Protein AF-A0A0M9UDE6-F1 (afdb_monomer)

Foldseek 3Di:
DDDDDDPPDDPVVCVVVVVVVVVVVVVVVVVVVVVVPPDPFPDQDLLLVLLLLLLVLLVVLLVQLQVVVVVDDLVVSVVSLVSSVVSLVVNLVVADVVLSVVLNVLSVVLNVCVVVVHHSVVNNVSSVVSSVSSNVRSVVPRD

Organism: NCBI:txid872965

Solvent-accessible surface area (backbone atoms only — not comparable to full-atom values): 7985 Å² total; per-residue (Å²): 138,86,84,83,80,81,79,78,76,63,79,67,71,57,52,60,56,53,52,50,52,52,53,51,51,51,49,51,52,50,52,51,52,56,59,69,66,62,74,77,78,78,76,77,50,74,42,31,53,22,20,46,49,17,22,52,24,37,55,53,24,64,58,41,47,53,44,28,77,77,76,43,75,53,66,57,23,53,57,29,45,51,51,15,50,55,25,36,62,72,17,40,85,79,45,58,69,70,61,36,53,52,53,52,49,54,51,50,51,50,50,53,38,58,76,67,64,53,56,52,87,72,47,45,63,56,46,52,54,50,25,52,53,30,43,50,58,30,55,73,70,63,130

pLDDT: mean 84.62, std 14.71, range [40.81, 97.94]

Radius of gyration: 32.17 Å; Cα contacts (8 Å, |Δi|>4): 102; chains: 1; bounding box: 107×40×56 Å

Mean predicted aligned error: 12.81 Å

Structure (mmCIF, N/CA/C/O backbone):
data_AF-A0A0M9UDE6-F1
#
_entry.id   AF-A0A0M9UDE6-F1
#
loop_
_atom_site.group_PDB
_atom_site.id
_atom_site.type_symbol
_atom_site.label_atom_id
_atom_site.label_alt_id
_atom_site.label_comp_id
_atom_site.label_asym_id
_atom_site.label_entity_id
_atom_site.label_seq_id
_atom_site.pdbx_PDB_ins_code
_atom_site.Cartn_x
_atom_site.Cartn_y
_atom_site.Cartn_z
_atom_site.occupancy
_atom_site.B_iso_or_equiv
_atom_site.auth_seq_id
_atom_site.auth_comp_id
_atom_site.auth_asym_id
_atom_site.auth_atom_id
_atom_site.pdbx_PDB_model_num
ATOM 1 N N . MET A 1 1 ? 91.912 25.764 -31.437 1.00 40.81 1 MET A N 1
ATOM 2 C CA . MET A 1 1 ? 90.637 26.462 -31.703 1.00 40.81 1 MET A CA 1
ATOM 3 C C . MET A 1 1 ? 89.587 25.393 -31.967 1.00 40.81 1 MET A C 1
ATOM 5 O O . MET A 1 1 ? 89.594 24.784 -33.027 1.00 40.81 1 MET A O 1
ATOM 9 N N . THR A 1 2 ? 88.804 25.036 -30.953 1.00 48.00 2 THR A N 1
ATOM 10 C CA . THR A 1 2 ? 87.874 23.897 -30.993 1.00 48.00 2 THR A CA 1
ATOM 11 C C . THR A 1 2 ? 86.507 24.388 -31.461 1.00 48.00 2 THR A C 1
ATOM 13 O O . THR A 1 2 ? 85.892 25.228 -30.811 1.00 48.00 2 THR A O 1
ATOM 16 N N . ILE A 1 3 ? 86.048 23.906 -32.617 1.00 57.41 3 ILE A N 1
ATOM 17 C CA . ILE A 1 3 ? 84.761 24.291 -33.207 1.00 57.41 3 ILE A CA 1
ATOM 18 C C . ILE A 1 3 ? 83.656 23.469 -32.534 1.00 57.41 3 ILE A C 1
ATOM 20 O O . ILE A 1 3 ? 83.546 22.263 -32.754 1.00 57.41 3 ILE A O 1
ATOM 24 N N . TYR A 1 4 ? 82.836 24.128 -31.717 1.00 50.41 4 TYR A N 1
ATOM 25 C CA . TYR A 1 4 ? 81.626 23.554 -31.130 1.00 50.41 4 TYR A CA 1
ATOM 26 C C . TYR A 1 4 ? 80.570 23.355 -32.231 1.00 50.41 4 TYR A C 1
ATOM 28 O O . TYR A 1 4 ? 80.073 24.326 -32.803 1.00 50.41 4 TYR A O 1
ATOM 36 N N . ARG A 1 5 ? 80.208 22.105 -32.547 1.00 59.62 5 ARG A N 1
ATOM 37 C CA . ARG A 1 5 ? 79.033 21.806 -33.382 1.00 59.62 5 ARG A CA 1
ATOM 38 C C . ARG A 1 5 ? 77.822 21.627 -32.473 1.00 59.62 5 ARG A C 1
ATOM 40 O O . ARG A 1 5 ? 77.663 20.587 -31.845 1.00 59.62 5 ARG A O 1
ATOM 47 N N . VAL A 1 6 ? 76.968 22.644 -32.413 1.00 59.94 6 VAL A N 1
ATOM 48 C CA . VAL A 1 6 ? 75.660 22.550 -31.755 1.00 59.94 6 VAL A CA 1
ATOM 49 C C . VAL A 1 6 ? 74.773 21.648 -32.616 1.00 59.94 6 VAL A C 1
ATOM 51 O O . VAL A 1 6 ? 74.357 22.038 -33.708 1.00 59.94 6 VAL A O 1
ATOM 54 N N . GLN A 1 7 ? 74.513 20.422 -32.157 1.00 61.66 7 GLN A N 1
ATOM 55 C CA . GLN A 1 7 ? 73.492 19.560 -32.751 1.00 61.66 7 GLN A CA 1
ATOM 56 C C . GLN A 1 7 ? 72.129 20.241 -32.579 1.00 61.66 7 GLN A C 1
ATOM 58 O O . GLN A 1 7 ? 71.606 20.347 -31.471 1.00 61.66 7 GLN A O 1
ATOM 63 N N . LYS A 1 8 ? 71.551 20.732 -33.680 1.00 57.25 8 LYS A N 1
ATOM 64 C CA . LYS A 1 8 ? 70.172 21.226 -33.697 1.00 57.25 8 LYS A CA 1
ATOM 65 C C . LYS A 1 8 ? 69.240 20.022 -33.573 1.00 57.25 8 LYS A C 1
ATOM 67 O O . LYS A 1 8 ? 68.972 19.348 -34.562 1.00 57.25 8 LYS A O 1
ATOM 72 N N . L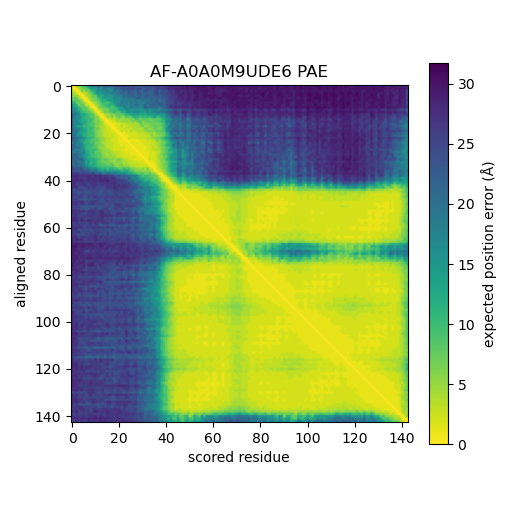YS A 1 9 ? 68.786 19.735 -32.352 1.00 56.12 9 LYS A N 1
ATOM 73 C CA . LYS A 1 9 ? 67.758 18.724 -32.087 1.00 56.12 9 LYS A CA 1
ATOM 74 C C . LYS A 1 9 ? 66.483 19.142 -32.824 1.00 56.12 9 LYS A C 1
ATOM 76 O O . LYS A 1 9 ? 65.988 20.250 -32.619 1.00 56.12 9 LYS A O 1
ATOM 81 N N . ALA A 1 10 ? 66.029 18.305 -33.754 1.00 59.47 10 ALA A N 1
ATOM 82 C CA . ALA A 1 10 ? 64.930 18.624 -34.650 1.00 59.47 10 ALA A CA 1
ATOM 83 C C . ALA A 1 10 ? 63.643 18.843 -33.844 1.00 59.47 10 ALA A C 1
ATOM 85 O O . ALA A 1 10 ? 63.148 17.944 -33.172 1.00 59.47 10 ALA A O 1
ATOM 86 N N . TRP A 1 11 ? 63.083 20.048 -33.943 1.00 53.91 11 TRP A N 1
ATOM 87 C CA . TRP A 1 11 ? 61.850 20.476 -33.267 1.00 53.91 11 TRP A CA 1
ATOM 88 C C . TRP A 1 11 ? 60.636 19.569 -33.582 1.00 53.91 11 TRP A C 1
ATOM 90 O O . TRP A 1 11 ? 59.636 19.569 -32.871 1.00 53.91 11 TRP A O 1
ATOM 100 N N . HIS A 1 12 ? 60.755 18.749 -34.629 1.00 55.88 12 HIS A N 1
ATOM 101 C CA . HIS A 1 12 ? 59.747 17.822 -35.135 1.00 55.88 12 HIS A CA 1
ATOM 102 C C . HIS A 1 12 ? 59.597 16.531 -34.310 1.00 55.88 12 HIS A C 1
ATOM 104 O O . HIS A 1 12 ? 58.554 15.888 -34.406 1.00 55.88 12 HIS A O 1
ATOM 110 N N . GLU A 1 13 ? 60.578 16.156 -33.476 1.00 58.22 13 GLU A N 1
ATOM 111 C CA . GLU A 1 13 ? 60.480 14.940 -32.643 1.00 58.22 13 GLU A CA 1
ATOM 112 C C . GLU A 1 13 ? 59.391 15.050 -31.565 1.00 58.22 13 GLU A C 1
ATOM 114 O O . GLU A 1 13 ? 58.796 14.048 -31.180 1.00 58.22 13 GLU A O 1
ATOM 119 N N . ASN A 1 14 ? 59.069 16.267 -31.115 1.00 60.84 14 ASN A N 1
ATOM 120 C CA . ASN A 1 14 ? 58.080 16.470 -30.055 1.00 60.84 14 ASN A CA 1
ATOM 121 C C . ASN A 1 14 ? 56.631 16.479 -30.574 1.00 60.84 14 ASN A C 1
ATOM 123 O O . ASN A 1 14 ? 55.704 16.243 -29.807 1.00 60.84 14 ASN A O 1
ATOM 127 N N . ILE A 1 15 ? 56.418 16.736 -31.871 1.00 69.31 15 ILE A N 1
ATOM 128 C CA . ILE A 1 15 ? 55.073 16.873 -32.463 1.00 69.31 15 ILE A CA 1
ATOM 129 C C . ILE A 1 15 ? 54.312 15.543 -32.402 1.00 69.31 15 ILE A C 1
ATOM 131 O O . ILE A 1 15 ? 53.124 15.525 -32.091 1.00 69.31 15 ILE A O 1
ATOM 135 N N . TRP A 1 16 ? 55.006 14.425 -32.623 1.00 68.12 16 TRP A N 1
ATOM 136 C CA . TRP A 1 16 ? 54.416 13.086 -32.560 1.00 68.12 16 TRP A CA 1
ATOM 137 C C . TRP A 1 16 ? 53.982 12.689 -31.145 1.00 68.12 16 TRP A C 1
ATOM 139 O O . TRP A 1 16 ? 52.954 12.036 -30.981 1.00 68.12 16 TRP A O 1
ATOM 149 N N . ILE A 1 17 ? 54.711 13.145 -30.122 1.00 75.12 17 ILE A N 1
ATOM 150 C CA . ILE A 1 17 ? 54.365 12.914 -28.713 1.00 75.12 17 ILE A CA 1
ATOM 151 C C . ILE A 1 17 ? 53.088 13.686 -28.354 1.00 75.12 17 ILE A C 1
ATOM 153 O O . ILE A 1 17 ? 52.164 13.121 -27.769 1.00 75.12 17 ILE A O 1
ATOM 157 N N . TRP A 1 18 ? 52.992 14.955 -28.766 1.00 73.56 18 TRP A N 1
ATOM 158 C CA . TRP A 1 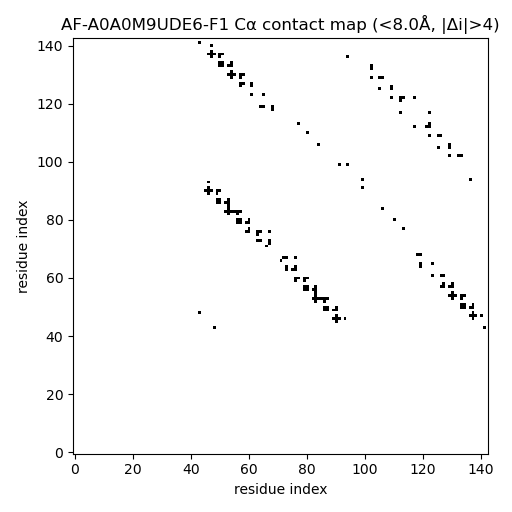18 ? 51.799 15.775 -28.534 1.00 73.56 18 TRP A CA 1
ATOM 159 C C . TRP A 1 18 ? 50.571 15.270 -29.297 1.00 73.56 18 TRP A C 1
ATOM 161 O O . TRP A 1 18 ? 49.480 15.241 -28.731 1.00 73.56 18 TRP A O 1
ATOM 171 N N . ALA A 1 19 ? 50.741 14.818 -30.542 1.00 78.94 19 ALA A N 1
ATOM 172 C CA . ALA A 1 19 ? 49.661 14.222 -31.327 1.00 78.94 19 ALA A CA 1
ATOM 173 C C . ALA A 1 19 ? 49.134 12.923 -30.687 1.00 78.94 19 ALA A C 1
ATOM 175 O O . ALA A 1 19 ? 47.922 12.717 -30.622 1.00 78.94 19 ALA A O 1
ATOM 176 N N . GLY A 1 20 ? 50.030 12.083 -30.154 1.00 80.06 20 GLY A N 1
ATOM 177 C CA . GLY A 1 20 ? 49.657 10.871 -29.420 1.00 80.06 20 GLY A CA 1
ATOM 178 C C . GLY A 1 20 ? 48.891 11.165 -28.127 1.00 80.06 20 GLY A C 1
ATOM 179 O O . GLY A 1 20 ? 47.870 10.533 -27.865 1.00 80.06 20 GLY A O 1
ATOM 180 N N . LEU A 1 21 ? 49.329 12.164 -27.352 1.00 80.94 21 LEU A N 1
ATOM 181 C CA . LEU A 1 21 ? 48.639 12.588 -26.127 1.00 80.94 21 LEU A CA 1
ATOM 182 C C . LEU A 1 21 ? 47.241 13.151 -26.412 1.00 80.94 21 LEU A C 1
ATOM 184 O O . LEU A 1 21 ? 46.295 12.808 -25.708 1.00 80.94 21 LEU A O 1
ATOM 188 N N . LEU A 1 22 ? 47.094 13.967 -27.460 1.00 82.94 22 LEU A N 1
ATOM 189 C CA . LEU A 1 22 ? 45.795 14.494 -27.891 1.00 82.94 22 LEU A CA 1
ATOM 190 C C . LEU A 1 22 ? 44.844 13.379 -28.339 1.00 82.94 22 LEU A C 1
ATOM 192 O O . LEU A 1 22 ? 43.676 13.385 -27.952 1.00 82.94 22 LEU A O 1
ATOM 196 N N . GLY A 1 23 ? 45.344 12.404 -29.102 1.00 85.19 23 GLY A N 1
ATOM 197 C CA . GLY A 1 23 ? 44.561 11.238 -29.514 1.00 85.19 23 GLY A CA 1
ATOM 198 C C . GLY A 1 23 ? 44.109 10.383 -28.329 1.00 85.19 23 GLY A C 1
ATOM 199 O O . GLY A 1 23 ? 42.947 9.986 -28.264 1.00 85.19 23 GLY A O 1
ATOM 200 N N . LEU A 1 24 ? 44.995 10.153 -27.355 1.00 85.06 24 LEU A N 1
ATOM 201 C CA . LEU A 1 24 ? 44.665 9.415 -26.135 1.00 85.06 24 LEU A CA 1
ATOM 202 C C . LEU A 1 24 ? 43.619 10.154 -25.290 1.00 85.06 24 LEU A C 1
ATOM 204 O O . LEU A 1 24 ? 42.678 9.539 -24.797 1.00 85.06 24 LEU A O 1
ATOM 208 N N . LEU A 1 25 ? 43.752 11.473 -25.152 1.00 85.31 25 LEU A N 1
ATOM 209 C CA . LEU A 1 25 ? 42.812 12.285 -24.384 1.00 85.31 25 LEU A CA 1
ATOM 210 C C . LEU A 1 25 ? 41.428 12.311 -25.046 1.00 85.31 25 LEU A C 1
ATOM 212 O O . LEU A 1 25 ? 40.420 12.145 -24.362 1.00 85.31 25 LEU A O 1
ATOM 216 N N . ALA A 1 26 ? 41.373 12.418 -26.377 1.00 84.00 26 ALA A N 1
ATOM 217 C CA . ALA A 1 26 ? 40.130 12.289 -27.132 1.00 84.00 26 ALA A CA 1
ATOM 218 C C . ALA A 1 26 ? 39.491 10.902 -26.952 1.00 84.00 26 ALA A C 1
ATOM 220 O O . ALA A 1 26 ? 38.281 10.807 -26.753 1.00 84.00 26 ALA A O 1
ATOM 221 N N . LEU A 1 27 ? 40.292 9.831 -26.950 1.00 85.88 27 LEU A N 1
ATOM 222 C CA . LEU A 1 27 ? 39.808 8.473 -26.707 1.00 85.88 27 LEU A CA 1
ATOM 223 C C . LEU A 1 27 ? 39.211 8.321 -25.299 1.00 85.88 27 LEU A C 1
ATOM 225 O O . LEU A 1 27 ? 38.134 7.750 -25.160 1.00 85.88 27 LEU A O 1
ATOM 229 N N . ILE A 1 28 ? 39.859 8.872 -24.268 1.00 85.06 28 ILE A 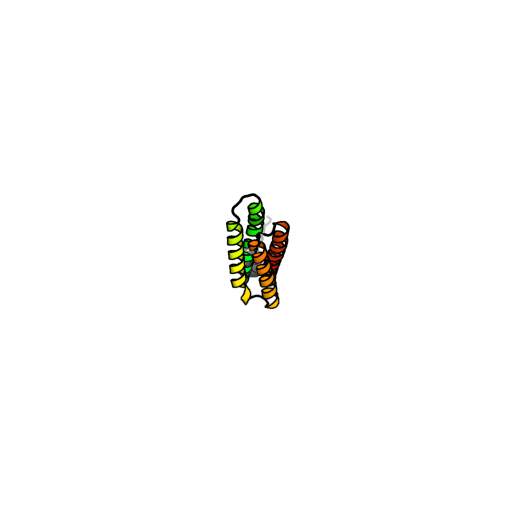N 1
ATOM 230 C CA . ILE A 1 28 ? 39.352 8.853 -22.885 1.00 85.06 28 ILE A CA 1
ATOM 231 C C . ILE A 1 28 ? 38.023 9.608 -22.781 1.00 85.06 28 ILE A C 1
ATOM 233 O O . ILE A 1 28 ? 37.095 9.115 -22.146 1.00 85.06 28 ILE A O 1
ATOM 237 N N . VAL A 1 29 ? 37.897 10.766 -23.438 1.00 83.50 29 VAL A N 1
ATOM 238 C CA . VAL A 1 29 ? 36.641 11.532 -23.472 1.00 83.50 29 VAL A CA 1
ATOM 239 C C . VAL A 1 29 ? 35.535 10.752 -24.186 1.00 83.50 29 VAL A C 1
ATOM 241 O O . VAL A 1 29 ? 34.410 10.726 -23.701 1.00 83.50 29 VAL A O 1
ATOM 244 N N . ILE A 1 30 ? 35.841 10.074 -25.295 1.00 84.62 30 ILE A N 1
ATOM 245 C CA . ILE A 1 30 ? 34.867 9.261 -26.038 1.00 84.62 30 ILE A CA 1
ATOM 246 C C . ILE A 1 30 ? 34.425 8.042 -25.221 1.00 84.62 30 ILE A C 1
ATOM 248 O O . ILE A 1 30 ? 33.232 7.757 -25.164 1.00 84.62 30 ILE A O 1
ATOM 252 N N . ILE A 1 31 ? 35.356 7.348 -24.561 1.00 82.00 31 ILE A N 1
ATOM 253 C CA . ILE A 1 31 ? 35.047 6.212 -23.681 1.00 82.00 31 ILE A CA 1
ATOM 254 C C . ILE A 1 31 ? 34.219 6.685 -22.484 1.00 82.00 31 ILE A C 1
ATOM 256 O O . ILE A 1 31 ? 33.198 6.077 -22.182 1.00 82.00 31 ILE A O 1
ATOM 260 N N . GLY A 1 32 ? 34.607 7.793 -21.847 1.00 77.31 32 GLY A N 1
ATOM 261 C CA . GLY A 1 32 ? 33.844 8.401 -20.760 1.00 77.31 32 GLY A CA 1
ATOM 262 C C . GLY A 1 32 ? 32.437 8.803 -21.201 1.00 77.31 32 GLY A C 1
ATOM 263 O O . GLY A 1 32 ? 31.477 8.517 -20.500 1.00 77.31 32 GLY A O 1
ATOM 264 N N . TRP A 1 33 ? 32.293 9.381 -22.395 1.00 78.62 33 TRP A N 1
ATOM 265 C CA . TRP A 1 33 ? 31.000 9.754 -22.969 1.00 78.62 33 TRP A CA 1
ATOM 266 C C . TRP A 1 33 ? 30.126 8.542 -23.324 1.00 78.62 33 TRP A C 1
ATOM 268 O O . TRP A 1 33 ? 28.918 8.576 -23.105 1.00 78.62 33 TRP A O 1
ATOM 278 N N . LEU A 1 34 ? 30.723 7.455 -23.823 1.00 75.38 34 LEU A N 1
ATOM 279 C CA . LEU A 1 34 ? 30.034 6.187 -24.080 1.00 75.38 34 LEU A CA 1
ATOM 280 C C . LEU A 1 34 ? 29.553 5.526 -22.783 1.00 75.38 34 LEU A C 1
ATOM 282 O O . LEU A 1 34 ? 28.403 5.102 -22.725 1.00 75.38 34 LEU A O 1
ATOM 286 N N . PHE A 1 35 ? 30.391 5.501 -21.742 1.00 69.94 35 PHE A N 1
ATOM 287 C CA . PHE A 1 35 ? 30.020 4.997 -20.414 1.00 69.94 35 PHE A CA 1
ATOM 288 C C . PHE A 1 35 ? 28.993 5.888 -19.705 1.00 69.94 35 PHE A C 1
ATOM 290 O O . PHE A 1 35 ? 28.182 5.388 -18.936 1.00 69.94 35 PHE A O 1
ATOM 297 N N . TRP A 1 36 ? 28.966 7.195 -19.980 1.00 65.06 36 TRP A N 1
ATOM 298 C CA . TRP A 1 36 ? 27.925 8.075 -19.438 1.00 65.06 36 TRP A CA 1
ATOM 299 C C . TRP A 1 36 ? 26.571 7.915 -20.140 1.00 65.06 36 TRP A C 1
ATOM 301 O O . TRP A 1 36 ? 25.558 8.395 -19.639 1.00 65.06 36 TRP A O 1
ATOM 311 N N . ARG A 1 37 ? 26.543 7.263 -21.311 1.00 62.12 37 ARG A N 1
ATOM 312 C CA . ARG A 1 37 ? 25.318 7.015 -22.083 1.00 62.12 37 ARG A CA 1
ATOM 313 C C . ARG A 1 37 ? 24.592 5.735 -21.677 1.00 62.12 37 ARG A C 1
ATOM 315 O O . ARG A 1 37 ? 23.456 5.535 -22.104 1.00 62.12 37 ARG A O 1
ATOM 322 N N . THR A 1 38 ? 25.234 4.869 -20.902 1.00 57.88 38 THR A N 1
ATOM 323 C CA . THR A 1 38 ? 24.613 3.666 -20.359 1.00 57.88 38 THR A CA 1
ATOM 324 C C . THR A 1 38 ? 23.939 4.012 -19.036 1.00 57.88 38 THR A C 1
ATOM 326 O O . THR A 1 38 ? 24.619 4.338 -18.071 1.00 57.88 38 THR A O 1
ATOM 329 N N . GLU A 1 39 ? 22.604 3.927 -19.040 1.00 54.97 39 GLU A N 1
ATOM 330 C CA . GLU A 1 39 ? 21.720 3.827 -17.865 1.00 54.97 39 GLU A CA 1
ATOM 331 C C . GLU A 1 39 ? 21.330 5.146 -17.180 1.00 54.97 39 GLU A C 1
ATOM 333 O O . GLU A 1 39 ? 21.608 5.393 -16.009 1.00 54.97 39 GLU A O 1
ATOM 338 N N . ALA A 1 40 ? 20.544 5.967 -17.884 1.00 56.62 40 ALA A N 1
ATOM 339 C CA . ALA A 1 40 ? 19.490 6.683 -17.168 1.00 56.62 40 ALA A CA 1
ATOM 340 C C . ALA A 1 40 ? 18.436 5.635 -16.753 1.00 56.62 40 ALA A C 1
ATOM 342 O O . ALA A 1 40 ? 17.961 4.917 -17.641 1.00 56.62 40 ALA A O 1
ATOM 343 N N . PRO A 1 41 ? 18.086 5.497 -15.459 1.00 57.66 41 PRO A N 1
ATOM 344 C CA . PRO A 1 41 ? 17.037 4.571 -15.048 1.00 57.66 41 PRO A CA 1
ATOM 345 C C . PRO A 1 41 ? 15.749 4.941 -15.786 1.00 57.66 41 PRO A C 1
ATOM 347 O O . PRO A 1 41 ? 15.406 6.124 -15.886 1.00 57.66 41 PRO A O 1
ATOM 350 N N . ALA A 1 42 ? 15.070 3.943 -16.356 1.00 63.28 42 ALA A N 1
ATOM 351 C CA . ALA A 1 42 ? 13.772 4.160 -16.978 1.00 63.28 42 ALA A CA 1
ATOM 352 C C . ALA A 1 42 ? 12.845 4.834 -15.956 1.00 63.28 42 ALA A C 1
ATOM 354 O O . ALA A 1 42 ? 12.831 4.457 -14.784 1.00 63.28 42 ALA A O 1
ATOM 355 N N . ALA A 1 43 ? 12.116 5.866 -16.387 1.00 69.69 43 ALA A N 1
ATOM 356 C CA . ALA A 1 43 ? 11.129 6.502 -15.525 1.00 69.69 43 ALA A CA 1
ATOM 357 C C . ALA A 1 43 ? 10.099 5.448 -15.075 1.00 69.69 43 ALA A C 1
ATOM 359 O O . ALA A 1 43 ? 9.723 4.609 -15.901 1.00 69.69 43 ALA A O 1
ATOM 360 N N . PRO A 1 44 ? 9.652 5.482 -13.806 1.00 75.19 44 PRO A N 1
ATOM 361 C CA . PRO A 1 44 ? 8.696 4.508 -13.302 1.00 75.19 44 PRO A CA 1
ATOM 362 C C . PRO A 1 44 ? 7.406 4.570 -14.118 1.00 75.19 44 PRO A C 1
ATOM 364 O O . PRO A 1 44 ? 6.955 5.661 -14.491 1.00 75.19 44 PRO A O 1
ATOM 367 N N . SER A 1 45 ? 6.823 3.407 -14.406 1.00 87.88 45 SER A N 1
ATOM 368 C CA . SER A 1 45 ? 5.570 3.328 -15.163 1.00 87.88 45 SER A CA 1
ATOM 369 C C . SER A 1 45 ? 4.409 4.004 -14.416 1.00 87.88 45 SER A C 1
ATOM 371 O O . SER A 1 45 ? 4.448 4.168 -13.198 1.00 87.88 45 SER A O 1
ATOM 373 N N . GLU A 1 46 ? 3.341 4.390 -15.125 1.00 90.88 46 GLU A N 1
ATOM 374 C CA . GLU A 1 46 ? 2.144 4.972 -14.483 1.00 90.88 46 GLU A CA 1
ATOM 375 C C . GLU A 1 46 ? 1.551 4.037 -13.415 1.00 90.88 46 GLU A C 1
ATOM 377 O O . GLU A 1 46 ? 1.082 4.494 -12.375 1.00 90.88 46 GLU A O 1
ATOM 382 N N . ALA A 1 47 ? 1.615 2.721 -13.649 1.00 91.62 47 ALA A N 1
ATOM 383 C CA . ALA A 1 47 ? 1.176 1.718 -12.687 1.00 91.62 47 ALA A CA 1
ATOM 384 C C . ALA A 1 47 ? 2.079 1.670 -11.446 1.00 91.62 47 ALA A C 1
ATOM 386 O O . ALA A 1 47 ? 1.565 1.589 -10.336 1.00 91.62 47 ALA A O 1
ATOM 387 N N . GLU A 1 48 ? 3.403 1.758 -11.612 1.00 91.31 48 GLU A N 1
ATOM 388 C CA . GLU A 1 48 ? 4.342 1.842 -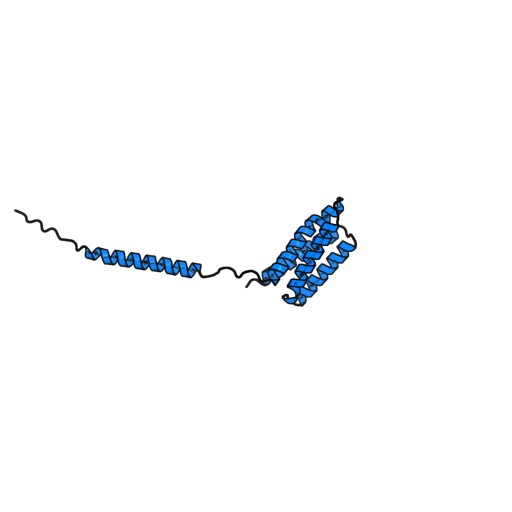10.483 1.00 91.31 48 GLU A CA 1
ATOM 389 C C . GLU A 1 48 ? 4.082 3.081 -9.634 1.00 91.31 48 GLU A C 1
ATOM 391 O O . GLU A 1 48 ? 3.952 2.969 -8.420 1.00 91.31 48 GLU A O 1
ATOM 396 N N . GLN A 1 49 ? 3.928 4.245 -10.268 1.00 93.62 49 GLN A N 1
ATOM 397 C CA . GLN A 1 49 ? 3.641 5.493 -9.561 1.00 93.62 49 GLN A CA 1
ATOM 398 C C . GLN A 1 49 ? 2.323 5.410 -8.784 1.00 93.62 49 GLN A C 1
ATOM 400 O O . GLN A 1 49 ? 2.249 5.865 -7.648 1.00 93.62 49 GLN A O 1
ATOM 405 N N . ALA A 1 50 ? 1.290 4.796 -9.365 1.00 95.12 50 ALA A N 1
ATOM 406 C CA . ALA A 1 50 ? 0.005 4.617 -8.698 1.00 95.12 50 ALA A CA 1
ATOM 407 C C . ALA A 1 50 ? 0.072 3.625 -7.516 1.00 95.12 50 ALA A C 1
ATOM 409 O O . ALA A 1 50 ? -0.611 3.829 -6.514 1.00 95.12 50 ALA A O 1
ATOM 410 N N . LEU A 1 51 ? 0.913 2.586 -7.587 1.00 95.94 51 LEU A N 1
ATOM 411 C CA . LEU A 1 51 ? 1.168 1.684 -6.454 1.00 95.94 51 LEU A CA 1
ATOM 412 C C . LEU A 1 51 ? 1.976 2.367 -5.347 1.00 95.94 51 LEU A C 1
ATOM 414 O O . LEU A 1 51 ? 1.643 2.208 -4.174 1.00 95.94 51 LEU A O 1
ATOM 418 N N . GLU A 1 52 ? 2.994 3.152 -5.709 1.00 95.19 52 GLU A N 1
ATOM 419 C CA . GLU A 1 52 ? 3.757 3.972 -4.761 1.00 95.19 52 GLU A CA 1
ATOM 420 C C . GLU A 1 52 ? 2.840 4.998 -4.072 1.00 95.19 52 GLU A C 1
ATOM 422 O O . GLU A 1 52 ? 2.892 5.145 -2.854 1.00 95.19 52 GLU A O 1
ATOM 427 N N . GLU A 1 53 ? 1.941 5.650 -4.817 1.00 95.94 53 GLU A N 1
ATOM 428 C CA . GLU A 1 53 ? 0.939 6.578 -4.276 1.00 95.94 53 GLU A CA 1
ATOM 429 C C . GLU A 1 53 ? -0.031 5.872 -3.315 1.00 95.94 53 GLU A C 1
ATOM 431 O O . GLU A 1 53 ? -0.329 6.396 -2.240 1.00 95.94 53 GLU A O 1
ATOM 436 N N . ALA A 1 54 ? -0.489 4.663 -3.657 1.00 97.31 54 ALA A N 1
ATOM 437 C CA . ALA A 1 54 ? -1.331 3.860 -2.774 1.00 97.31 54 ALA A CA 1
ATOM 438 C C . ALA A 1 54 ? -0.599 3.490 -1.471 1.00 97.31 54 ALA A C 1
ATOM 440 O O . ALA A 1 54 ? -1.157 3.643 -0.383 1.00 97.31 54 ALA A O 1
ATOM 441 N N . ALA A 1 55 ? 0.665 3.062 -1.563 1.00 97.00 55 ALA A N 1
ATOM 442 C CA . ALA A 1 55 ? 1.485 2.730 -0.400 1.00 97.00 55 ALA A CA 1
ATOM 443 C C . ALA A 1 55 ? 1.746 3.959 0.489 1.00 97.00 55 ALA A C 1
ATOM 445 O O . ALA A 1 55 ? 1.569 3.884 1.703 1.00 97.00 55 ALA A O 1
ATOM 446 N N . GLN A 1 56 ? 2.084 5.109 -0.100 1.00 95.19 56 GLN A N 1
ATOM 447 C CA . GLN A 1 56 ? 2.257 6.373 0.628 1.00 95.19 56 GLN A CA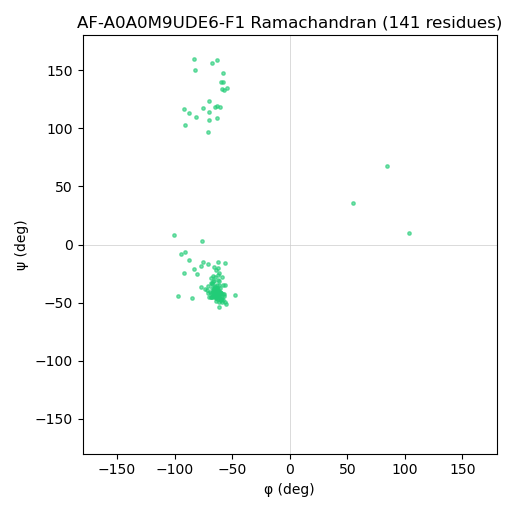 1
ATOM 448 C C . GLN A 1 56 ? 0.959 6.833 1.299 1.00 95.19 56 GLN A C 1
ATOM 450 O O . GLN A 1 56 ? 0.979 7.324 2.427 1.00 95.19 56 GLN A O 1
ATOM 455 N N . GLY A 1 57 ? -0.188 6.642 0.641 1.00 96.12 57 GLY A N 1
ATOM 456 C CA . GLY A 1 57 ? -1.491 6.864 1.263 1.00 96.12 57 GLY A CA 1
ATOM 457 C C . GLY A 1 57 ? -1.660 6.019 2.527 1.00 96.12 57 GLY A C 1
ATOM 458 O O . GLY A 1 57 ? -2.046 6.541 3.569 1.00 96.12 57 GLY A O 1
ATOM 459 N N . LEU A 1 58 ? -1.282 4.739 2.488 1.00 96.44 58 LEU A N 1
ATOM 460 C CA . LEU A 1 58 ? -1.323 3.886 3.678 1.00 96.44 58 LEU A CA 1
ATOM 461 C C . LEU A 1 58 ? -0.322 4.300 4.764 1.00 96.44 58 LEU A C 1
ATOM 463 O O . LEU A 1 58 ? -0.635 4.161 5.941 1.00 96.44 58 LEU A O 1
ATOM 467 N N . GLU A 1 59 ? 0.839 4.860 4.420 1.00 95.94 59 GLU A N 1
ATOM 468 C CA . GLU A 1 59 ? 1.755 5.434 5.419 1.00 95.94 59 GLU A CA 1
ATOM 469 C C . GLU A 1 59 ? 1.116 6.593 6.186 1.00 95.94 59 GLU A C 1
ATOM 471 O O . GLU A 1 59 ? 1.209 6.650 7.411 1.00 95.94 59 GLU A O 1
ATOM 476 N N . VAL A 1 60 ? 0.428 7.495 5.484 1.00 94.94 60 VAL A N 1
ATOM 477 C CA . VAL A 1 60 ? -0.297 8.598 6.128 1.00 94.94 60 VAL A CA 1
ATOM 478 C C . VAL A 1 60 ? -1.457 8.055 6.966 1.00 94.94 60 VAL A C 1
ATOM 480 O O . VAL A 1 60 ? -1.639 8.471 8.110 1.00 94.94 60 VAL A O 1
ATOM 483 N N . PHE A 1 61 ? -2.193 7.069 6.450 1.00 95.38 61 PHE A N 1
ATOM 484 C CA . PHE A 1 61 ? -3.269 6.402 7.185 1.00 95.38 61 PHE A CA 1
ATOM 485 C C . PHE A 1 61 ? -2.780 5.778 8.502 1.00 95.38 61 PHE A C 1
ATOM 487 O O . PHE A 1 61 ? -3.429 5.938 9.534 1.00 95.38 61 PHE A O 1
ATOM 494 N N . LEU A 1 62 ? -1.616 5.122 8.492 1.00 95.00 62 LEU A N 1
ATOM 495 C CA . LEU A 1 62 ? -0.999 4.520 9.679 1.00 95.00 62 LEU A CA 1
ATOM 496 C C . LEU A 1 62 ? -0.654 5.544 10.769 1.00 95.00 62 LEU A C 1
ATOM 498 O O . LEU A 1 62 ? -0.578 5.185 11.942 1.00 95.00 62 LEU A O 1
ATOM 502 N N . ILE A 1 63 ? -0.464 6.810 10.399 1.00 92.44 63 ILE A N 1
ATOM 503 C CA . ILE A 1 63 ? -0.223 7.909 11.339 1.00 92.44 63 ILE A CA 1
ATOM 504 C C . ILE A 1 63 ? -1.552 8.470 11.856 1.00 92.44 63 ILE A C 1
ATOM 506 O O . ILE A 1 63 ? -1.703 8.687 13.058 1.00 92.44 63 ILE A O 1
ATOM 510 N N . GLU A 1 64 ? -2.516 8.706 10.964 1.00 91.44 64 GLU A N 1
ATOM 511 C CA . GLU A 1 64 ? -3.773 9.382 11.301 1.00 91.44 64 GLU A CA 1
ATOM 512 C C . GLU A 1 64 ? -4.772 8.473 12.036 1.00 91.44 64 GLU A C 1
ATOM 514 O O . GLU A 1 64 ? -5.461 8.927 12.952 1.00 91.44 64 GLU A O 1
ATOM 519 N N . TYR A 1 65 ? -4.851 7.183 11.688 1.00 92.19 65 TYR A N 1
ATOM 520 C CA . TYR A 1 65 ? -5.848 6.274 12.262 1.00 92.19 65 TYR A CA 1
ATOM 521 C C . TYR A 1 65 ? -5.680 6.050 13.778 1.00 92.19 65 TYR A C 1
ATOM 523 O O . TYR A 1 65 ? -6.674 6.159 14.502 1.00 92.19 65 TYR A O 1
ATOM 531 N N . PRO A 1 66 ? -4.465 5.809 14.319 1.00 91.25 66 PRO A N 1
ATOM 532 C CA . PRO A 1 66 ? -4.273 5.697 15.767 1.00 91.25 66 PRO A CA 1
ATOM 533 C C . PRO A 1 66 ? -4.589 6.999 16.515 1.00 91.25 66 PRO A C 1
ATOM 535 O O . PRO A 1 66 ? -5.192 6.960 17.586 1.00 91.25 66 PRO A O 1
ATOM 538 N N . GLN A 1 67 ? -4.257 8.155 15.928 1.00 87.12 67 GLN A N 1
ATOM 539 C CA . GLN A 1 67 ? -4.536 9.474 16.514 1.00 87.12 67 GLN A CA 1
ATOM 540 C C . GLN A 1 67 ? -6.038 9.760 16.621 1.00 87.12 67 GLN A C 1
ATOM 542 O O . GLN A 1 67 ? -6.477 10.466 17.531 1.00 87.12 67 GLN A O 1
ATOM 547 N N . ALA A 1 68 ? -6.851 9.170 15.741 1.00 81.56 68 ALA A N 1
ATOM 548 C CA . ALA A 1 68 ? -8.303 9.267 15.836 1.00 81.56 68 ALA A CA 1
ATOM 549 C C . ALA A 1 68 ? -8.861 8.636 17.129 1.00 81.56 68 ALA A C 1
ATOM 551 O O . ALA A 1 68 ? -9.895 9.071 17.634 1.00 81.56 68 ALA A O 1
ATOM 552 N N . GLY A 1 69 ? -8.159 7.655 17.712 1.00 70.31 69 GLY A N 1
ATOM 553 C CA . GLY A 1 69 ? -8.485 7.097 19.029 1.00 70.31 69 GLY A CA 1
ATOM 554 C C . GLY A 1 69 ? -8.192 8.043 20.203 1.00 70.31 69 GLY A C 1
ATOM 555 O O . GLY A 1 69 ? -8.729 7.850 21.291 1.00 70.31 69 GLY A O 1
ATOM 556 N N . GLU A 1 70 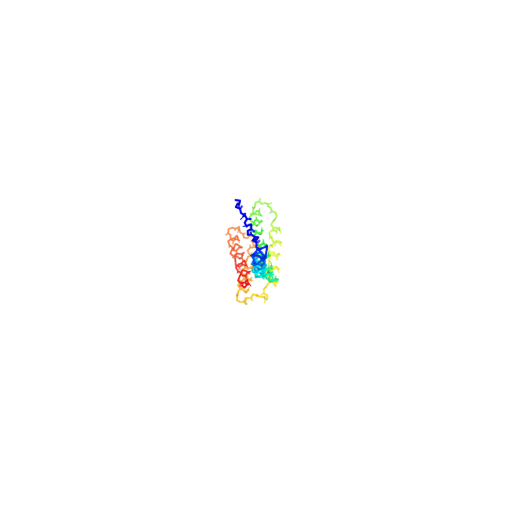? -7.386 9.086 19.984 1.00 75.50 70 GLU A N 1
ATOM 557 C CA . GLU A 1 70 ? -6.968 10.070 20.995 1.00 75.50 70 GLU A CA 1
ATOM 558 C C . GLU A 1 70 ? -7.767 11.389 20.924 1.00 75.50 70 GLU A C 1
ATOM 560 O O . GLU A 1 70 ? -7.460 12.348 21.632 1.00 75.50 70 GLU A O 1
ATOM 565 N N . GLY A 1 71 ? -8.823 11.441 20.100 1.00 65.00 71 GLY A N 1
ATOM 566 C CA . GLY A 1 71 ? -9.727 12.594 19.983 1.00 65.00 71 GLY A CA 1
ATOM 567 C C . GLY A 1 71 ? -9.520 13.472 18.743 1.00 65.00 71 GLY A C 1
ATOM 568 O O . GLY A 1 71 ? -10.121 14.543 18.659 1.00 65.00 71 GLY A O 1
ATOM 569 N N . VAL A 1 72 ? -8.700 13.037 17.780 1.00 73.06 72 VAL A N 1
ATOM 570 C CA . VAL A 1 72 ? -8.579 13.658 16.447 1.00 73.06 72 VAL A CA 1
ATOM 571 C C . VAL A 1 72 ? -9.705 13.154 15.526 1.00 73.06 72 VAL A C 1
ATOM 573 O O . VAL A 1 72 ? -10.203 12.043 15.689 1.00 73.06 72 VAL A O 1
ATOM 576 N N . GLU A 1 73 ? -10.154 13.963 14.559 1.00 77.94 73 GLU A N 1
ATOM 577 C CA . GLU A 1 73 ? -11.221 13.554 13.632 1.00 77.94 73 GLU A CA 1
ATOM 578 C C . GLU A 1 73 ? -10.792 12.378 12.733 1.00 77.94 73 GLU A C 1
ATOM 580 O O . GLU A 1 73 ? -9.917 12.516 11.880 1.00 77.94 73 GLU A O 1
ATOM 585 N N . ARG A 1 74 ? -11.489 11.239 12.851 1.00 82.25 74 ARG A N 1
ATOM 586 C CA . ARG A 1 74 ? -11.253 10.013 12.060 1.00 82.25 74 ARG A CA 1
ATOM 587 C C . ARG A 1 74 ? -11.457 10.178 10.545 1.00 82.25 74 ARG A C 1
ATOM 589 O O . ARG A 1 74 ? -10.885 9.425 9.761 1.00 82.25 74 ARG A O 1
ATOM 596 N N . ARG A 1 75 ? -12.194 11.213 10.125 1.00 81.06 75 ARG A N 1
ATOM 597 C CA . ARG A 1 75 ? -12.465 11.519 8.708 1.00 81.06 75 ARG A CA 1
ATOM 598 C C . ARG A 1 75 ? -11.200 11.752 7.877 1.00 81.06 75 ARG A C 1
ATOM 600 O O . ARG A 1 75 ? -11.231 11.515 6.673 1.00 81.06 75 ARG A O 1
ATOM 607 N N . GLY A 1 76 ? -10.111 12.223 8.495 1.00 85.69 76 GLY A N 1
ATOM 608 C CA . GLY A 1 76 ? -8.821 12.379 7.812 1.00 85.69 76 GLY A CA 1
ATOM 609 C C . GLY A 1 76 ? -8.287 11.035 7.314 1.00 85.69 76 GLY A C 1
ATOM 610 O O . GLY A 1 76 ? -8.094 10.851 6.110 1.00 85.69 76 GLY A O 1
ATOM 611 N N . ALA A 1 77 ? -8.194 10.064 8.228 1.00 90.62 77 ALA A N 1
ATOM 612 C CA . ALA A 1 77 ? -7.715 8.720 7.931 1.00 90.62 77 ALA A CA 1
ATOM 613 C C . ALA A 1 77 ? -8.592 8.022 6.877 1.00 90.62 77 ALA A C 1
ATOM 615 O O . ALA A 1 77 ? -8.073 7.439 5.928 1.00 90.62 77 ALA A O 1
ATOM 616 N N . GLU A 1 78 ? -9.917 8.133 6.984 1.00 92.00 78 GLU A N 1
ATOM 617 C CA . GLU A 1 78 ? -10.853 7.572 5.996 1.00 92.00 78 GLU A CA 1
ATOM 618 C C . GLU A 1 78 ? -10.629 8.152 4.590 1.00 92.00 78 GLU A C 1
ATOM 620 O O . GLU A 1 78 ? -10.500 7.403 3.621 1.00 92.00 78 GLU A O 1
ATOM 625 N N . ALA A 1 79 ? -10.495 9.477 4.470 1.00 91.56 79 ALA A N 1
ATOM 626 C CA . ALA A 1 79 ? -10.246 10.134 3.186 1.00 91.56 79 ALA A CA 1
ATOM 627 C C . ALA A 1 79 ? -8.874 9.767 2.589 1.00 91.56 79 ALA A C 1
ATOM 629 O O . ALA A 1 79 ? -8.690 9.737 1.369 1.00 91.56 79 ALA A O 1
ATOM 630 N N . VAL A 1 80 ? -7.876 9.506 3.434 1.00 93.88 80 VAL A N 1
ATOM 631 C CA . VAL A 1 80 ? -6.564 9.014 3.001 1.00 93.88 80 VAL A CA 1
ATOM 632 C C . VAL A 1 80 ? -6.664 7.570 2.495 1.00 93.88 80 VAL A C 1
ATOM 634 O O . VAL A 1 80 ? -6.143 7.277 1.417 1.00 93.88 80 VAL A O 1
ATOM 637 N N . LEU A 1 81 ? -7.375 6.692 3.209 1.00 95.94 81 LEU A N 1
ATOM 638 C CA . LEU A 1 81 ? -7.601 5.303 2.797 1.00 95.94 81 LEU A CA 1
ATOM 639 C C . LEU A 1 81 ? -8.381 5.214 1.479 1.00 95.94 81 LEU A C 1
ATOM 641 O O . LEU A 1 81 ? -8.045 4.408 0.607 1.00 95.94 81 LEU A O 1
ATOM 645 N N . GLU A 1 82 ? -9.388 6.069 1.294 1.00 96.62 82 GLU A N 1
ATOM 646 C CA . GLU A 1 82 ? -10.140 6.153 0.042 1.00 96.62 82 GLU A CA 1
ATOM 647 C C . GLU A 1 82 ? -9.218 6.516 -1.131 1.00 96.62 82 GLU A C 1
ATOM 649 O O . GLU A 1 82 ? -9.211 5.831 -2.156 1.00 96.62 82 GLU A O 1
ATOM 654 N N . ARG A 1 83 ? -8.374 7.544 -0.968 1.00 95.44 83 ARG A N 1
ATOM 655 C CA . ARG A 1 83 ? -7.400 7.943 -1.997 1.00 95.44 83 ARG A CA 1
ATOM 656 C C . ARG A 1 83 ? -6.396 6.836 -2.308 1.00 95.44 83 ARG A C 1
ATOM 658 O O . ARG A 1 83 ? -6.134 6.582 -3.483 1.00 95.44 83 ARG A O 1
ATOM 665 N N . ALA A 1 84 ? -5.884 6.147 -1.287 1.00 96.94 84 ALA A N 1
ATOM 666 C CA . ALA A 1 84 ? -4.986 5.008 -1.473 1.00 96.94 84 ALA A CA 1
ATOM 667 C C . ALA A 1 84 ? -5.659 3.886 -2.283 1.00 96.94 84 ALA A C 1
ATOM 669 O O . ALA A 1 84 ? -5.067 3.332 -3.210 1.00 96.94 84 ALA A O 1
ATOM 670 N N . THR A 1 85 ? -6.933 3.610 -1.995 1.00 97.75 85 THR A N 1
ATOM 671 C CA . THR A 1 85 ? -7.727 2.611 -2.722 1.00 97.75 85 THR A CA 1
ATOM 672 C C . THR A 1 85 ? -7.931 3.013 -4.183 1.00 97.75 85 THR A C 1
ATOM 674 O O . THR A 1 85 ? -7.736 2.203 -5.085 1.00 97.75 85 THR A O 1
ATOM 677 N N . GLN A 1 86 ? -8.267 4.278 -4.447 1.00 97.81 86 GLN A N 1
ATOM 678 C CA . GLN A 1 86 ? -8.419 4.787 -5.813 1.00 97.81 86 GLN A CA 1
ATOM 679 C C . GLN A 1 86 ? -7.101 4.723 -6.604 1.00 97.81 86 GLN A C 1
ATOM 681 O O . GLN A 1 86 ? -7.110 4.422 -7.799 1.00 97.81 86 GLN A O 1
ATOM 686 N N . ALA A 1 87 ? -5.963 4.996 -5.960 1.00 97.06 87 ALA A N 1
ATOM 687 C CA . ALA A 1 87 ? -4.645 4.844 -6.572 1.00 97.06 87 ALA A CA 1
ATOM 688 C C . ALA A 1 87 ? -4.346 3.375 -6.920 1.00 97.06 87 ALA A C 1
ATOM 690 O O . ALA A 1 87 ? -3.957 3.083 -8.052 1.00 97.06 87 ALA A O 1
ATOM 691 N N . PHE A 1 88 ? -4.641 2.439 -6.013 1.00 97.56 88 PHE A N 1
ATOM 692 C CA . PHE A 1 88 ? -4.532 1.009 -6.299 1.00 97.56 88 PHE A CA 1
ATOM 693 C C . PHE A 1 88 ? -5.417 0.580 -7.480 1.00 97.56 88 PHE A C 1
ATOM 695 O O . PHE A 1 88 ? -4.935 -0.102 -8.381 1.00 97.56 88 PHE A O 1
ATOM 702 N N . GLU A 1 89 ? -6.679 1.012 -7.538 1.00 97.62 89 GLU A N 1
ATOM 703 C CA . GLU A 1 89 ? -7.586 0.648 -8.637 1.00 97.62 89 GLU A CA 1
ATOM 704 C C . GLU A 1 89 ? -7.097 1.157 -10.004 1.00 97.62 89 GLU A C 1
ATOM 706 O O . GLU A 1 89 ? -7.300 0.488 -11.018 1.00 97.62 89 GLU A O 1
ATOM 711 N N . ARG A 1 90 ? -6.377 2.288 -10.051 1.00 96.31 90 ARG A N 1
ATOM 712 C CA . ARG A 1 90 ? -5.701 2.745 -11.281 1.00 96.31 90 ARG A CA 1
ATOM 713 C C . ARG A 1 90 ? -4.573 1.806 -11.709 1.00 96.31 90 ARG A C 1
ATOM 715 O O . ARG A 1 90 ? -4.397 1.580 -12.904 1.00 96.31 90 ARG A O 1
ATOM 722 N N . ALA A 1 91 ? -3.822 1.252 -10.758 1.00 95.69 91 ALA A N 1
ATOM 723 C CA . ALA A 1 91 ? -2.727 0.322 -11.034 1.00 95.69 91 ALA A CA 1
ATOM 724 C C . ALA A 1 91 ? -3.192 -1.121 -11.289 1.00 95.69 91 ALA A C 1
ATOM 726 O O . ALA A 1 91 ? -2.505 -1.887 -11.970 1.00 95.69 91 ALA A O 1
ATOM 727 N N . ARG A 1 92 ? -4.361 -1.497 -10.759 1.00 94.38 92 ARG A N 1
ATOM 728 C CA . ARG A 1 92 ? -4.908 -2.860 -10.769 1.00 94.38 92 ARG A CA 1
ATOM 729 C C . ARG A 1 92 ? -4.860 -3.558 -12.138 1.00 94.38 92 ARG A C 1
ATOM 731 O O . ARG A 1 92 ? -4.455 -4.720 -12.161 1.00 94.38 92 ARG A O 1
ATOM 738 N N . PRO A 1 93 ? -5.190 -2.916 -13.279 1.00 94.50 93 PRO A N 1
ATOM 739 C CA . PRO A 1 93 ? -5.165 -3.579 -14.587 1.00 94.50 93 PRO A CA 1
ATOM 740 C C . PRO A 1 93 ? -3.767 -4.011 -15.056 1.00 94.50 93 PRO A C 1
ATOM 742 O O . PRO A 1 93 ? -3.657 -4.848 -15.949 1.00 94.50 93 PRO A O 1
ATOM 745 N N . ALA A 1 94 ? -2.704 -3.429 -14.493 1.00 91.12 94 ALA A N 1
ATOM 746 C CA . ALA A 1 94 ? -1.317 -3.716 -14.858 1.00 91.12 94 ALA A CA 1
ATOM 747 C C . ALA A 1 94 ? -0.655 -4.785 -13.964 1.00 91.12 94 ALA A C 1
ATOM 749 O O . ALA A 1 94 ? 0.469 -5.230 -14.245 1.00 91.12 94 ALA A O 1
ATOM 750 N N . LEU A 1 95 ? -1.330 -5.192 -12.887 1.00 90.88 95 LEU A N 1
ATOM 751 C CA . LEU A 1 95 ? -0.874 -6.226 -11.964 1.00 90.88 95 LEU A CA 1
ATOM 752 C C . LEU A 1 95 ? -1.210 -7.631 -12.472 1.00 90.88 95 LEU A C 1
ATOM 754 O O . LEU A 1 95 ? -2.106 -7.831 -13.291 1.00 90.88 95 LEU A O 1
ATOM 758 N N . ASP A 1 96 ? -0.494 -8.623 -11.941 1.00 93.44 96 ASP A N 1
ATOM 759 C CA . ASP A 1 96 ? -0.932 -10.011 -12.060 1.00 93.44 96 ASP A CA 1
ATOM 760 C C . ASP A 1 96 ? -2.329 -10.168 -11.417 1.00 93.44 96 ASP A C 1
ATOM 762 O O . ASP A 1 96 ? -2.531 -9.670 -10.304 1.00 93.44 96 ASP A O 1
ATOM 766 N N . PRO A 1 97 ? -3.294 -10.850 -12.065 1.00 94.25 97 PRO A N 1
ATOM 767 C CA . PRO A 1 97 ? -4.659 -10.950 -11.556 1.00 94.25 97 PRO A CA 1
ATOM 768 C C . PRO A 1 97 ? -4.769 -11.557 -10.155 1.00 94.25 97 PRO A C 1
ATOM 770 O O . PRO A 1 97 ? -5.627 -11.136 -9.383 1.00 94.25 97 PRO A O 1
ATOM 773 N N . ALA A 1 98 ? -3.917 -12.524 -9.799 1.00 94.81 98 ALA A N 1
ATOM 774 C CA . ALA A 1 98 ? -3.959 -13.140 -8.475 1.00 94.81 98 ALA A CA 1
ATOM 775 C C . ALA A 1 98 ? -3.411 -12.190 -7.401 1.00 94.81 98 ALA A C 1
ATOM 777 O O . ALA A 1 98 ? -3.974 -12.104 -6.306 1.00 94.81 98 ALA A O 1
ATOM 778 N N . VAL A 1 99 ? -2.352 -11.438 -7.724 1.00 94.19 99 VAL A N 1
ATOM 779 C CA . VAL A 1 99 ? -1.811 -10.386 -6.848 1.00 94.19 99 VAL A CA 1
ATOM 78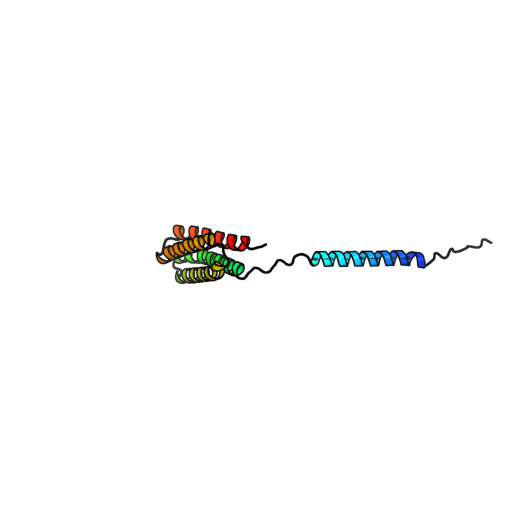0 C C . VAL A 1 99 ? -2.836 -9.270 -6.656 1.00 94.19 99 VAL A C 1
ATOM 782 O O . VAL A 1 99 ? -3.133 -8.906 -5.519 1.00 94.19 99 VAL A O 1
ATOM 785 N N . ALA A 1 100 ? -3.417 -8.781 -7.753 1.00 95.44 100 ALA A N 1
ATOM 786 C CA . ALA A 1 100 ? -4.450 -7.753 -7.752 1.00 95.44 100 ALA A CA 1
ATOM 787 C C . ALA A 1 100 ? -5.655 -8.156 -6.895 1.00 95.44 100 ALA A C 1
ATOM 789 O O . ALA A 1 100 ? -6.077 -7.396 -6.030 1.00 95.44 100 ALA A O 1
ATOM 790 N N . GLU A 1 101 ? -6.187 -9.362 -7.093 1.00 96.88 101 GLU A N 1
ATOM 791 C CA . GLU A 1 101 ? -7.353 -9.841 -6.349 1.00 96.88 101 GLU A CA 1
ATOM 792 C C . GLU A 1 101 ? -7.060 -10.009 -4.856 1.00 96.88 101 GLU A C 1
ATOM 794 O O . GLU A 1 101 ? -7.903 -9.719 -4.008 1.00 96.88 101 GLU A O 1
ATOM 799 N N . SER A 1 102 ? -5.852 -10.457 -4.512 1.00 97.00 102 SER A N 1
ATOM 800 C CA . SER A 1 102 ? -5.455 -10.571 -3.114 1.00 97.00 102 SER A CA 1
ATOM 801 C C . SER A 1 102 ? -5.310 -9.206 -2.440 1.00 97.00 102 SER A C 1
ATOM 803 O O . SER A 1 102 ? -5.819 -9.053 -1.338 1.00 97.00 102 SER A O 1
ATOM 805 N N . ILE A 1 103 ? -4.667 -8.225 -3.080 1.00 97.06 103 ILE A N 1
ATOM 806 C CA . ILE A 1 103 ? -4.536 -6.871 -2.514 1.00 97.06 103 ILE A CA 1
ATOM 807 C C . ILE A 1 103 ? -5.910 -6.200 -2.405 1.00 97.06 103 ILE A C 1
ATOM 809 O O . ILE A 1 103 ? -6.209 -5.579 -1.390 1.00 97.06 103 ILE A O 1
ATOM 813 N N . ALA A 1 104 ? -6.774 -6.369 -3.411 1.00 97.94 104 ALA A N 1
ATOM 814 C CA . ALA A 1 104 ? -8.136 -5.840 -3.390 1.00 97.94 104 ALA A CA 1
ATOM 815 C C . ALA A 1 104 ? -8.957 -6.406 -2.221 1.00 97.94 104 ALA A C 1
ATOM 817 O O . ALA A 1 104 ? -9.686 -5.667 -1.562 1.00 97.94 104 ALA A O 1
ATOM 818 N N . ARG A 1 105 ? -8.820 -7.707 -1.932 1.00 97.94 105 ARG A N 1
ATOM 819 C CA . ARG A 1 105 ? -9.476 -8.338 -0.781 1.00 97.94 105 ARG A CA 1
ATOM 820 C C . ARG A 1 105 ? -8.988 -7.752 0.538 1.00 97.94 105 ARG A C 1
ATOM 822 O O . ARG A 1 105 ? -9.817 -7.416 1.378 1.00 97.94 105 ARG A O 1
ATOM 829 N N . ASP A 1 106 ? -7.677 -7.616 0.703 1.00 97.44 106 ASP A N 1
ATOM 830 C CA . ASP A 1 106 ? -7.104 -7.097 1.944 1.00 97.44 106 ASP A CA 1
ATOM 831 C C . ASP A 1 106 ? -7.470 -5.607 2.137 1.00 97.44 106 ASP A C 1
ATOM 833 O O . ASP A 1 106 ? -7.729 -5.176 3.259 1.00 97.44 106 ASP A O 1
ATOM 837 N N . LEU A 1 107 ? -7.579 -4.826 1.048 1.00 97.81 107 LEU A N 1
ATOM 838 C CA . LEU A 1 107 ? -8.056 -3.434 1.082 1.00 97.81 107 LEU A CA 1
ATOM 839 C C . LEU A 1 107 ? -9.520 -3.359 1.510 1.00 97.81 107 LEU A C 1
ATOM 841 O O . 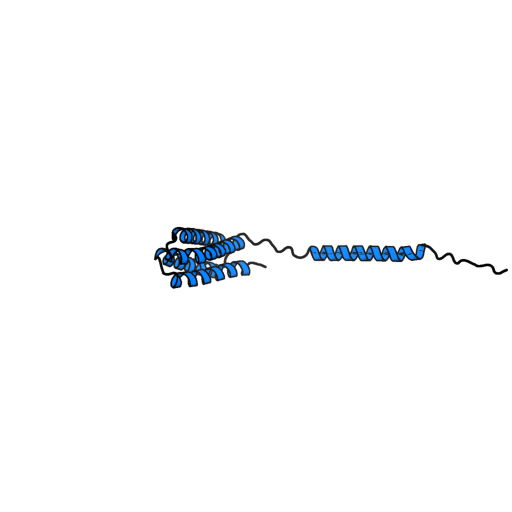LEU A 1 107 ? -9.873 -2.524 2.340 1.00 97.81 107 LEU A O 1
ATOM 845 N N . ALA A 1 108 ? -10.365 -4.238 0.971 1.00 97.88 108 ALA A N 1
ATOM 846 C CA . ALA A 1 108 ? -11.769 -4.313 1.357 1.00 97.88 108 ALA A CA 1
ATOM 847 C C . ALA A 1 108 ? -11.931 -4.733 2.828 1.00 97.88 108 ALA A C 1
ATOM 849 O O . ALA A 1 108 ? -12.782 -4.195 3.533 1.00 97.88 108 ALA A O 1
ATOM 850 N N . GLU A 1 109 ? -11.096 -5.656 3.316 1.00 97.81 109 GLU A N 1
ATOM 851 C CA . GLU A 1 109 ? -11.067 -6.018 4.735 1.00 97.81 109 GLU A CA 1
ATOM 852 C C . GLU A 1 109 ? -10.634 -4.834 5.608 1.00 97.81 109 GLU A C 1
ATOM 854 O O . GLU A 1 109 ? -11.269 -4.560 6.628 1.00 97.81 109 GLU A O 1
ATOM 859 N N . LEU A 1 110 ? -9.597 -4.100 5.197 1.00 97.38 110 LEU A N 1
ATOM 860 C CA . LEU A 1 110 ? -9.134 -2.908 5.901 1.00 97.38 110 LEU A CA 1
ATOM 861 C C . LEU A 1 110 ? -10.234 -1.845 5.985 1.00 97.38 110 LEU A C 1
ATOM 863 O O . LEU A 1 110 ? -10.503 -1.338 7.071 1.00 97.38 110 LEU A O 1
ATOM 867 N N . GLN A 1 111 ? -10.912 -1.556 4.872 1.00 97.12 111 GLN A N 1
ATOM 868 C CA . GLN A 1 111 ? -12.048 -0.631 4.836 1.00 97.12 111 GLN A CA 1
ATOM 869 C C . GLN A 1 111 ? -13.171 -1.074 5.775 1.00 97.12 111 GLN A C 1
ATOM 871 O O . GLN A 1 111 ? -13.616 -0.279 6.596 1.00 97.12 111 GLN A O 1
ATOM 876 N N . ALA A 1 112 ? -13.567 -2.348 5.735 1.00 96.81 112 ALA A N 1
ATOM 877 C CA . ALA A 1 112 ? -14.614 -2.868 6.610 1.00 96.81 112 ALA A CA 1
ATOM 878 C C . ALA A 1 112 ? -14.256 -2.731 8.102 1.00 96.81 112 ALA A C 1
ATOM 880 O O . ALA A 1 112 ? -15.122 -2.424 8.921 1.00 96.81 112 ALA A O 1
ATOM 881 N N . ARG A 1 113 ? -12.982 -2.926 8.473 1.00 95.62 113 ARG A N 1
ATOM 882 C CA . ARG A 1 113 ? -12.513 -2.727 9.855 1.00 95.62 113 ARG A CA 1
ATOM 883 C C . ARG A 1 113 ? -12.525 -1.255 10.264 1.00 95.62 113 ARG A C 1
ATOM 885 O O . ARG A 1 113 ? -12.927 -0.945 11.381 1.00 95.62 113 ARG A O 1
ATOM 892 N N . VAL A 1 114 ? -12.116 -0.357 9.369 1.00 94.25 114 VAL A N 1
ATOM 893 C CA . VAL A 1 114 ? -12.155 1.097 9.593 1.00 94.25 114 VAL A CA 1
ATOM 894 C C . VAL A 1 114 ? -13.592 1.588 9.764 1.00 94.25 114 VAL A C 1
ATOM 896 O O . VAL A 1 114 ? -13.874 2.308 10.718 1.00 94.25 114 VAL A O 1
ATOM 899 N N . GLU A 1 115 ? -14.511 1.144 8.905 1.00 93.25 115 GLU A N 1
ATOM 900 C CA . GLU A 1 115 ? -15.946 1.453 8.991 1.00 93.25 115 GLU A CA 1
ATOM 901 C C . GLU A 1 115 ? -16.590 0.905 10.270 1.00 93.25 115 GLU A C 1
ATOM 903 O O . GLU A 1 115 ? -17.472 1.538 10.847 1.00 93.25 115 GLU A O 1
ATOM 908 N N . ALA A 1 116 ? -16.137 -0.261 10.737 1.00 93.56 116 ALA A N 1
ATOM 909 C CA . ALA A 1 116 ? -16.555 -0.842 12.010 1.00 93.56 116 ALA A CA 1
ATOM 910 C C . ALA A 1 116 ? -15.904 -0.171 13.233 1.00 93.56 116 ALA A C 1
ATOM 912 O O . ALA A 1 116 ? -16.129 -0.619 14.358 1.00 93.56 116 ALA A O 1
ATOM 913 N N . GLU A 1 117 ? -15.096 0.874 13.027 1.00 91.81 117 GLU A N 1
ATOM 914 C CA . GLU A 1 117 ? -14.343 1.570 14.069 1.00 91.81 117 GLU A CA 1
ATOM 915 C C . GLU A 1 117 ? -13.451 0.633 14.900 1.00 91.81 117 GLU A C 1
ATOM 917 O O . GLU A 1 117 ? -13.280 0.815 16.110 1.00 91.81 117 GLU A O 1
ATOM 922 N N . ALA A 1 118 ? -12.876 -0.382 14.249 1.00 93.69 118 ALA A N 1
ATOM 923 C CA . ALA A 1 118 ? -12.014 -1.358 14.898 1.00 93.69 118 ALA A CA 1
ATOM 924 C C . ALA A 1 118 ? -10.809 -0.676 15.575 1.00 93.69 118 ALA A C 1
ATOM 9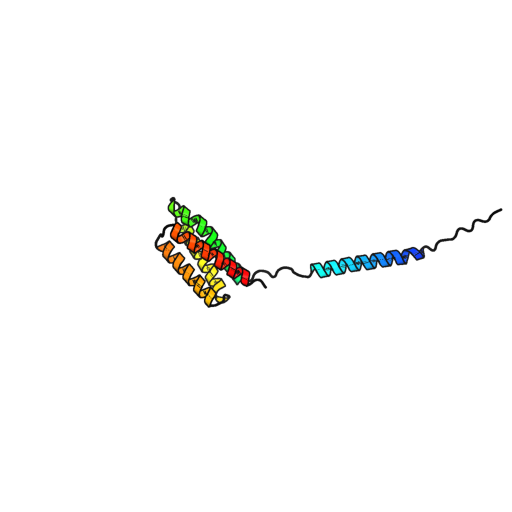26 O O . ALA A 1 118 ? -10.311 0.354 15.097 1.00 93.69 118 ALA A O 1
ATOM 927 N N . PRO A 1 119 ? -10.315 -1.226 16.694 1.00 92.69 119 PRO A N 1
ATOM 928 C CA . PRO A 1 119 ? -9.217 -0.615 17.424 1.00 92.69 119 PRO A CA 1
ATOM 929 C C . PRO A 1 119 ? -7.912 -0.668 16.609 1.00 92.69 119 PRO A C 1
ATOM 931 O O . PRO A 1 119 ? -7.739 -1.475 15.693 1.00 92.69 119 PRO A O 1
ATOM 934 N N . ALA A 1 120 ? -6.988 0.251 16.903 1.00 92.31 120 ALA A N 1
ATOM 935 C CA . ALA A 1 120 ? -5.781 0.440 16.095 1.00 92.31 120 ALA A CA 1
ATOM 936 C C . ALA A 1 120 ? -4.886 -0.810 16.045 1.00 92.31 120 ALA A C 1
ATOM 938 O O . ALA A 1 120 ? -4.261 -1.062 15.022 1.00 92.31 120 ALA A O 1
ATOM 939 N N . ASP A 1 121 ? -4.860 -1.620 17.100 1.00 94.12 121 ASP A N 1
ATOM 940 C CA . ASP A 1 121 ? -4.142 -2.897 17.159 1.00 94.12 121 ASP A CA 1
ATOM 941 C C . ASP A 1 121 ? -4.679 -3.952 16.177 1.00 94.12 121 ASP A C 1
ATOM 943 O O . ASP A 1 121 ? -3.934 -4.846 15.779 1.00 94.12 121 ASP A O 1
ATOM 947 N N . GLU A 1 122 ? -5.927 -3.827 15.723 1.00 93.50 122 GLU A N 1
ATOM 948 C CA . GLU A 1 122 ? -6.510 -4.686 14.685 1.00 93.50 122 GLU A CA 1
ATOM 949 C C . GLU A 1 122 ? -6.350 -4.129 13.263 1.00 93.50 122 GLU A C 1
ATOM 951 O O . GLU A 1 122 ? -6.398 -4.893 12.295 1.00 93.50 122 GLU A O 1
ATOM 956 N N . VAL A 1 123 ? -6.194 -2.811 13.124 1.00 95.25 123 VAL A N 1
ATOM 957 C CA . VAL A 1 123 ? -6.174 -2.103 11.832 1.00 95.25 123 VAL A CA 1
ATOM 958 C C . VAL A 1 123 ? -4.749 -1.848 11.342 1.00 95.25 123 VAL A C 1
ATOM 960 O O . VAL A 1 123 ? -4.445 -2.082 10.173 1.00 95.25 123 VAL A O 1
ATOM 963 N N . VAL A 1 124 ? -3.859 -1.410 12.236 1.00 95.31 124 VAL A N 1
ATOM 964 C CA . VAL A 1 124 ? -2.469 -1.047 11.921 1.00 95.31 124 VAL A CA 1
ATOM 965 C C . VAL A 1 124 ? -1.692 -2.217 11.310 1.00 95.31 124 VAL A C 1
ATOM 967 O O . VAL A 1 124 ? -1.140 -2.020 10.229 1.00 95.31 124 VAL A O 1
ATOM 970 N N . PRO A 1 125 ? -1.696 -3.443 11.878 1.00 97.12 125 PRO A N 1
ATOM 971 C CA . PRO A 1 125 ? -0.933 -4.548 11.292 1.00 97.12 125 PRO A CA 1
ATOM 972 C C . PRO A 1 125 ? -1.393 -4.916 9.875 1.00 97.12 125 PRO A C 1
ATOM 974 O O . PRO A 1 125 ? -0.578 -5.276 9.027 1.00 97.12 125 PRO A O 1
ATOM 977 N N . LEU A 1 126 ? -2.700 -4.811 9.603 1.00 96.50 126 LEU A N 1
ATOM 978 C CA . LEU A 1 126 ? -3.256 -5.073 8.276 1.00 96.50 126 LEU A CA 1
ATOM 979 C C . LEU A 1 126 ? -2.817 -3.996 7.276 1.00 96.50 126 LEU A C 1
ATOM 981 O O . LEU A 1 126 ? -2.381 -4.324 6.175 1.00 96.50 126 LEU A O 1
ATOM 985 N N . ALA A 1 127 ? -2.884 -2.722 7.666 1.00 97.06 127 ALA A N 1
ATOM 986 C CA . ALA A 1 127 ? -2.450 -1.610 6.826 1.00 97.06 127 ALA A CA 1
ATOM 987 C C . ALA A 1 127 ? -0.932 -1.617 6.562 1.00 97.06 127 ALA A C 1
ATOM 989 O O . ALA A 1 127 ? -0.519 -1.354 5.433 1.00 97.06 127 ALA A O 1
ATOM 990 N N . GLU A 1 128 ? -0.103 -1.973 7.551 1.00 97.75 128 GLU A N 1
ATOM 991 C CA . GLU A 1 128 ? 1.346 -2.163 7.373 1.00 97.75 128 GLU A CA 1
ATOM 992 C C . GLU A 1 128 ? 1.642 -3.275 6.368 1.00 97.75 128 GLU A C 1
ATOM 994 O O . GLU A 1 128 ? 2.388 -3.065 5.411 1.00 97.75 128 GLU A O 1
ATOM 999 N N . HIS A 1 129 ? 1.000 -4.434 6.538 1.00 97.19 129 HIS A N 1
ATOM 1000 C CA . HIS A 1 129 ? 1.153 -5.549 5.612 1.00 97.19 129 HIS A CA 1
ATOM 1001 C C . HIS A 1 129 ? 0.775 -5.152 4.179 1.00 97.19 129 HIS A C 1
ATOM 1003 O O . HIS A 1 129 ? 1.472 -5.492 3.223 1.00 97.19 129 HIS A O 1
ATOM 1009 N N . LEU A 1 130 ? -0.318 -4.405 4.024 1.00 97.44 130 LEU A N 1
ATOM 1010 C CA . LEU A 1 130 ? -0.823 -3.996 2.721 1.00 97.44 130 LEU A CA 1
ATOM 1011 C C . LEU A 1 130 ? 0.066 -2.938 2.055 1.00 97.44 130 LEU A C 1
ATOM 1013 O O . LEU A 1 130 ? 0.331 -3.039 0.856 1.00 97.44 130 LEU A O 1
ATOM 1017 N N . ARG A 1 131 ? 0.592 -1.980 2.829 1.00 97.56 131 ARG A N 1
ATOM 1018 C CA . ARG A 1 131 ? 1.612 -1.023 2.370 1.00 97.56 131 ARG A CA 1
ATOM 1019 C C . ARG A 1 131 ? 2.827 -1.755 1.812 1.00 97.56 131 ARG A C 1
ATOM 1021 O O . ARG A 1 131 ? 3.249 -1.461 0.695 1.00 97.56 131 ARG A O 1
ATOM 1028 N N . ASP A 1 132 ? 3.368 -2.707 2.566 1.00 96.56 132 ASP A N 1
ATOM 1029 C CA . ASP A 1 132 ? 4.580 -3.428 2.172 1.00 96.56 132 ASP A CA 1
ATOM 1030 C C . ASP A 1 132 ? 4.342 -4.228 0.884 1.00 96.56 132 ASP A C 1
ATOM 1032 O O . ASP A 1 132 ? 5.139 -4.168 -0.050 1.00 96.56 132 ASP A O 1
ATOM 1036 N N . ARG A 1 133 ? 3.177 -4.873 0.762 1.00 96.06 133 ARG A N 1
ATOM 1037 C CA . ARG A 1 133 ? 2.783 -5.578 -0.465 1.00 96.06 133 ARG A CA 1
ATOM 1038 C C . ARG A 1 133 ? 2.627 -4.665 -1.679 1.00 96.06 133 ARG A C 1
ATOM 1040 O O . ARG A 1 133 ? 2.991 -5.070 -2.782 1.00 96.06 133 ARG A O 1
ATOM 1047 N N . LEU A 1 134 ? 2.063 -3.469 -1.506 1.00 95.38 134 LEU A N 1
ATOM 1048 C CA . LEU A 1 134 ? 1.955 -2.481 -2.584 1.00 95.38 134 LEU A CA 1
ATOM 1049 C C . LEU A 1 134 ? 3.340 -2.004 -3.033 1.00 95.38 134 LEU A C 1
ATOM 1051 O O . LEU A 1 134 ? 3.587 -1.894 -4.234 1.00 95.38 134 LEU A O 1
ATOM 1055 N N . MET A 1 135 ? 4.251 -1.790 -2.082 1.00 94.56 135 MET A N 1
ATOM 1056 C CA . MET A 1 135 ? 5.628 -1.394 -2.362 1.00 94.56 135 MET A CA 1
ATOM 1057 C C . MET A 1 135 ? 6.394 -2.499 -3.105 1.00 94.56 135 MET A C 1
ATOM 1059 O O . MET A 1 135 ? 7.028 -2.236 -4.127 1.00 94.56 135 MET A O 1
ATOM 1063 N N . ASP A 1 136 ? 6.266 -3.751 -2.666 1.00 93.62 136 ASP A N 1
ATOM 1064 C CA . ASP A 1 136 ? 6.859 -4.905 -3.347 1.00 93.62 136 ASP A CA 1
ATOM 1065 C C . ASP A 1 136 ? 6.313 -5.069 -4.773 1.00 93.62 136 ASP A C 1
ATOM 1067 O O . ASP A 1 136 ? 7.065 -5.349 -5.711 1.00 93.62 136 ASP A O 1
ATOM 1071 N N . ALA A 1 137 ? 5.004 -4.864 -4.959 1.00 91.25 137 ALA A N 1
ATOM 1072 C CA . ALA A 1 137 ? 4.364 -4.924 -6.269 1.00 91.25 137 ALA A CA 1
ATOM 1073 C C . ALA A 1 137 ? 4.854 -3.810 -7.210 1.00 91.25 137 ALA A C 1
ATOM 1075 O O . ALA A 1 137 ? 5.016 -4.056 -8.408 1.00 91.25 137 ALA A O 1
ATOM 1076 N N . ALA A 1 138 ? 5.133 -2.615 -6.680 1.00 89.44 138 ALA A N 1
ATOM 1077 C CA . ALA A 1 138 ? 5.761 -1.533 -7.434 1.00 89.44 138 ALA A CA 1
ATOM 1078 C C . ALA A 1 138 ? 7.208 -1.890 -7.825 1.00 89.44 138 ALA A C 1
ATOM 1080 O O . ALA A 1 138 ? 7.621 -1.680 -8.965 1.00 89.44 138 ALA A O 1
ATOM 1081 N N . MET A 1 139 ? 7.977 -2.498 -6.916 1.00 84.94 139 MET A N 1
ATOM 1082 C CA . MET A 1 139 ? 9.379 -2.852 -7.168 1.00 84.94 139 MET A CA 1
ATOM 1083 C C . MET A 1 139 ? 9.554 -4.011 -8.157 1.00 84.94 139 MET A C 1
ATOM 1085 O O . MET A 1 139 ? 10.471 -3.965 -8.973 1.00 84.94 139 MET A O 1
ATOM 1089 N N . GLN A 1 140 ? 8.673 -5.018 -8.149 1.00 78.38 140 GLN A N 1
ATOM 1090 C CA . GLN A 1 140 ? 8.734 -6.151 -9.091 1.00 78.38 140 GLN A CA 1
ATOM 1091 C C . GLN A 1 140 ? 8.562 -5.749 -10.565 1.00 78.38 140 GLN A C 1
ATOM 1093 O O . GLN A 1 140 ? 8.855 -6.548 -11.455 1.00 78.38 140 GLN A O 1
ATOM 1098 N N . LYS A 1 141 ? 8.077 -4.534 -10.843 1.00 61.56 141 LYS A N 1
ATOM 1099 C CA . LYS A 1 141 ? 7.914 -4.010 -12.204 1.00 61.56 141 LYS A CA 1
ATOM 1100 C C . LYS A 1 141 ? 9.134 -3.243 -12.722 1.00 61.56 141 LYS A C 1
ATOM 1102 O O . LYS A 1 141 ? 9.158 -2.936 -13.912 1.00 61.56 141 LYS A O 1
ATOM 1107 N N . ARG A 1 142 ? 10.156 -2.995 -11.890 1.00 57.72 142 ARG A N 1
ATOM 1108 C CA . ARG A 1 142 ? 11.415 -2.388 -12.346 1.00 57.72 142 ARG A CA 1
ATOM 1109 C C . ARG A 1 142 ? 12.245 -3.436 -13.113 1.00 57.72 142 ARG A C 1
ATOM 1111 O O . ARG A 1 142 ? 12.569 -4.465 -12.519 1.00 57.72 142 ARG A O 1
ATOM 1118 N N . PRO A 1 143 ? 12.529 -3.228 -14.415 1.00 49.44 143 PRO A N 1
ATOM 1119 C CA . PRO A 1 143 ? 13.322 -4.153 -15.226 1.00 49.44 143 PRO A CA 1
ATOM 1120 C C . PRO A 1 143 ? 14.789 -4.231 -14.788 1.00 49.44 143 PRO A C 1
ATOM 1122 O O . PRO A 1 143 ? 15.302 -3.230 -14.235 1.00 49.44 143 PRO A O 1
#

Nearest PDB structures (foldseek):
  5l7i-assembly1_A  TM=6.565E-01  e=3.214E-01  Homo sapiens
  9iya-assembly1_A  TM=6.466E-01  e=6.201E-01  Homo sapiens
  8pwn-assembly1_A  TM=5.951E-01  e=1.410E+00  Homo sapiens
  1nze-assembly1_A  TM=4.634E-01  e=9.609E-01  Spinacia oleracea
  7dmf-assembly1_A  TM=4.431E-01  e=1.015E+00  synthetic construct

Secondary structure (DSSP, 8-state):
----------TTHHHHHHHHHHHHHHHHHHHHHHHHTS-PPPPPPHHHHHHHHHHHHHHHHHHHHHHHTTTS-THHHHHHHHHHHHHHHHHGGGS-HHHHHHHHHHHHHHHHHHHTT--HHHHHHHHHHHHHHHHHHHHTT--

Sequence (143 aa):
MTIYRVQKKAWHENIWIWAGLLGLLALIVIIGWLFWRTEAPAAPSEAEQALEEAAQGLEVFLIEYPQAGEGVERRGAEAVLERATQAFERARPALDPAVAESIARDLAELQARVEAEAPADEVVPLAEHLRDRLMDAAMQKRP